Protein AF-A0A915KS12-F1 (afdb_monomer)

Sequence (145 aa):
MNFSDITQNQFVQESTLHGVSHLRYSRSKARNAFWLIVTFLSMGYAGIEISREIKRISSGIEFETTYRLARADEIQFPQMAYCFSNPFDIFDWKIVLAYMTTFNWTIEDVGLLLAIYPGFWHLDLKSKNVSMQHVQQLGNIANEI

Foldseek 3Di:
DDPVVVVVVVCLVPDPQPLSVQLVVDPDPVSNVVSVVVSVVVVVVVVVVVVVVVVVVVVDDDDDDDDDDDD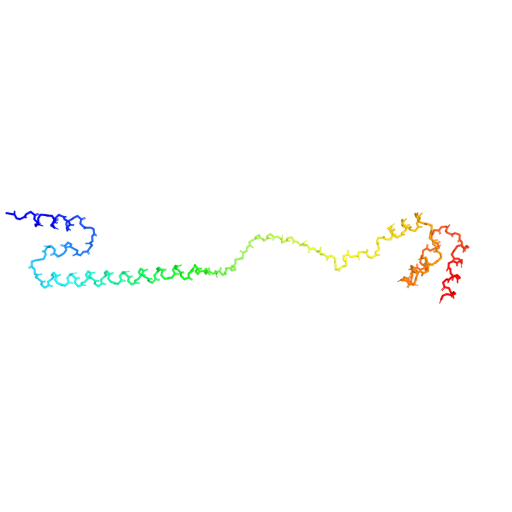DPDDDDDDDDDDDPPPDPVDPVVVVVVVVVPDPDDLVNVLVVCVVPVPPLPDPPVPDPDPVVVSVVNVVSNVVD

Secondary structure (DSSP, 8-state):
--HHHHHHHHHHHH---TTHHHHHH---HHHHHHHHHHHHHHHHHHHHHHHHHHHHHHT----------PPPS--PPPPPP---S-S--TT-HHHHHHHHHHS---HHHHHHHHHH-TTSTTSSTTTS---HHHHHHHHHHHHH-

Mean predicted aligned error: 19.09 Å

Organism: Romanomermis culicivorax (NCBI:txid13658)

InterPro domains:
  IPR001873 Epithelial sodium channel [PF00858] (11-93)

Structure (mmCIF, N/CA/C/O backbone):
data_AF-A0A915KS12-F1
#
_entry.id   AF-A0A915KS12-F1
#
loop_
_atom_site.group_PDB
_atom_site.id
_atom_site.type_symbol
_atom_site.label_atom_id
_atom_site.label_alt_id
_atom_site.label_comp_id
_atom_site.label_asym_id
_atom_site.label_entity_id
_atom_site.label_seq_id
_atom_site.pdbx_PDB_ins_code
_atom_site.Cartn_x
_atom_site.Cartn_y
_atom_site.Cartn_z
_atom_site.occupancy
_atom_site.B_iso_or_equiv
_atom_site.auth_seq_id
_atom_site.auth_comp_id
_atom_site.auth_asym_id
_atom_site.auth_atom_id
_atom_site.pdbx_PDB_model_num
ATOM 1 N N . MET A 1 1 ? -32.045 20.138 45.606 1.00 48.50 1 MET A N 1
ATOM 2 C CA . MET A 1 1 ? -31.611 19.381 44.411 1.00 48.50 1 MET A CA 1
ATOM 3 C C . MET A 1 1 ? -30.314 20.005 43.928 1.00 48.50 1 MET A C 1
ATOM 5 O O . MET A 1 1 ? -30.317 21.197 43.656 1.00 48.50 1 MET A O 1
ATOM 9 N N . ASN A 1 2 ? -29.214 19.251 43.921 1.00 44.97 2 ASN A N 1
ATOM 10 C CA . ASN A 1 2 ? -27.908 19.740 43.474 1.00 44.97 2 ASN A CA 1
ATOM 11 C C . ASN A 1 2 ? -27.862 19.786 41.941 1.00 44.97 2 ASN A C 1
ATOM 13 O O . ASN A 1 2 ? -28.127 18.786 41.280 1.00 44.97 2 ASN A O 1
ATOM 17 N N . PHE A 1 3 ? -27.495 20.935 41.374 1.00 41.31 3 PHE A N 1
ATOM 18 C CA . PHE A 1 3 ? -27.361 21.121 39.923 1.00 41.31 3 PHE A CA 1
ATOM 19 C C . PHE A 1 3 ? -26.229 20.279 39.299 1.00 41.31 3 PHE A C 1
ATOM 21 O O . PHE A 1 3 ? -26.275 19.993 38.105 1.00 41.31 3 PHE A O 1
ATOM 28 N N . SER A 1 4 ? -25.256 19.823 40.097 1.00 56.38 4 SER A N 1
ATOM 29 C CA . SER A 1 4 ? -24.166 18.935 39.658 1.00 56.38 4 SER A CA 1
ATOM 30 C C . SER A 1 4 ? -24.640 17.540 39.243 1.00 56.38 4 SER A C 1
ATOM 32 O O . SER A 1 4 ? -24.048 16.922 38.362 1.00 56.38 4 SER A O 1
ATOM 34 N N . ASP A 1 5 ? -25.718 17.045 39.854 1.00 55.28 5 ASP A N 1
ATOM 35 C CA . ASP A 1 5 ? -26.218 15.693 39.586 1.00 55.28 5 ASP A CA 1
ATOM 36 C C . ASP A 1 5 ? -27.027 15.648 38.284 1.00 55.28 5 ASP A C 1
ATOM 38 O O . ASP A 1 5 ? -27.156 14.596 37.659 1.00 55.28 5 ASP A O 1
ATOM 42 N N . ILE A 1 6 ? -27.568 16.788 37.848 1.00 55.41 6 ILE A N 1
ATOM 43 C CA . ILE A 1 6 ? -28.370 16.893 36.625 1.00 55.41 6 ILE A CA 1
ATOM 44 C C . ILE A 1 6 ? -27.456 16.824 35.392 1.00 55.41 6 ILE A C 1
ATOM 46 O O . ILE A 1 6 ? -27.744 16.070 34.462 1.00 55.41 6 ILE A O 1
ATOM 50 N N . THR A 1 7 ? -26.313 17.517 35.414 1.00 61.41 7 THR A N 1
ATOM 51 C CA . THR A 1 7 ? -25.376 17.578 34.278 1.00 61.41 7 THR A CA 1
ATOM 52 C C . THR A 1 7 ? -24.634 16.263 34.039 1.00 61.41 7 THR A C 1
ATOM 54 O O . THR A 1 7 ? -24.522 15.826 32.894 1.00 61.41 7 THR A O 1
ATOM 57 N N . GLN A 1 8 ? -24.191 15.572 35.097 1.00 64.31 8 GLN A N 1
ATOM 58 C CA . GLN A 1 8 ? -23.570 14.246 34.952 1.00 64.31 8 GLN A CA 1
ATOM 59 C C . GLN A 1 8 ? -24.548 13.201 34.412 1.00 64.31 8 GLN A C 1
ATOM 61 O O . GLN A 1 8 ? -24.178 12.362 33.591 1.00 64.31 8 GLN A O 1
ATOM 66 N N . ASN A 1 9 ? -25.806 13.251 34.849 1.00 65.12 9 ASN A N 1
ATOM 67 C CA . ASN A 1 9 ? -26.808 12.305 34.386 1.00 65.12 9 ASN A CA 1
ATOM 68 C C . ASN A 1 9 ? -27.131 12.511 32.899 1.00 65.12 9 ASN A C 1
ATOM 70 O O . ASN A 1 9 ? -27.159 11.532 32.153 1.00 65.12 9 ASN A O 1
ATOM 74 N N . GLN A 1 10 ? -27.311 13.751 32.445 1.00 68.88 10 GLN A N 1
ATOM 75 C CA . GLN A 1 10 ? -27.577 14.033 31.030 1.00 68.88 10 GLN A CA 1
ATOM 76 C C . GLN A 1 10 ? -26.444 13.542 30.120 1.00 68.88 10 GLN A C 1
ATOM 78 O O . GLN A 1 10 ? -26.697 12.822 29.157 1.00 68.88 10 GLN A O 1
ATOM 83 N N . PHE A 1 11 ? -25.192 13.803 30.506 1.00 69.19 11 PHE A N 1
ATOM 84 C CA . PHE A 1 11 ? -24.017 13.359 29.755 1.00 69.19 11 PHE A CA 1
ATOM 85 C C . PHE A 1 11 ? -23.960 11.834 29.576 1.00 69.19 11 PHE A C 1
ATOM 87 O O . PHE A 1 11 ? -23.656 11.335 28.498 1.00 69.19 11 PHE A O 1
ATOM 94 N N . VAL A 1 12 ? -24.297 11.070 30.618 1.00 70.94 12 VAL A N 1
ATOM 95 C CA . VAL A 1 12 ? -24.307 9.598 30.557 1.00 70.94 12 VAL A CA 1
ATOM 96 C C . VAL A 1 12 ? -25.438 9.056 29.675 1.00 70.94 12 VAL A C 1
ATOM 98 O O . VAL A 1 12 ? -25.298 7.981 29.098 1.00 70.94 12 VAL A O 1
ATOM 101 N N . GLN A 1 13 ? -26.558 9.773 29.572 1.00 69.50 13 GLN A N 1
ATOM 102 C CA . GLN A 1 13 ? -27.690 9.385 28.722 1.00 69.50 13 GLN A CA 1
ATOM 103 C C . GLN A 1 13 ? -27.452 9.677 27.241 1.00 69.50 13 GLN A C 1
ATOM 105 O O . GLN A 1 13 ? -27.919 8.918 26.398 1.00 69.50 13 GLN A O 1
ATOM 110 N N . GLU A 1 14 ? -26.719 10.744 26.937 1.00 79.56 14 GLU A N 1
ATOM 111 C CA . GLU A 1 14 ? -26.383 11.142 25.565 1.00 79.56 14 GLU A CA 1
ATOM 112 C C . GLU A 1 14 ? -25.079 10.501 25.066 1.00 79.56 14 GLU A C 1
ATOM 114 O O . GLU A 1 14 ? -24.760 10.559 23.879 1.00 79.56 14 GLU A O 1
ATOM 119 N N . SER A 1 15 ? -24.320 9.857 25.958 1.00 77.81 15 SER A N 1
ATOM 120 C CA . SER A 1 15 ? -23.075 9.190 25.598 1.00 77.81 15 SER A CA 1
ATOM 121 C C . SER A 1 15 ? -23.324 7.982 24.693 1.00 77.81 15 SER A C 1
ATOM 123 O O . SER A 1 15 ? -24.053 7.052 25.034 1.00 77.81 15 SER A O 1
ATOM 125 N N . THR A 1 16 ? -22.623 7.948 23.562 1.00 83.12 16 THR A N 1
ATOM 126 C CA . THR A 1 16 ? -22.557 6.797 22.645 1.00 83.12 16 THR A CA 1
ATOM 127 C C . THR A 1 16 ? -21.593 5.706 23.130 1.00 83.12 16 THR A C 1
ATOM 129 O O . THR A 1 16 ? -21.439 4.659 22.491 1.00 83.12 16 THR A O 1
ATOM 132 N N . LEU A 1 17 ? -20.931 5.934 24.270 1.00 80.19 17 LEU A N 1
ATOM 133 C CA . LEU A 1 17 ? -19.917 5.045 24.811 1.00 80.19 17 LEU A CA 1
ATOM 134 C C . LEU A 1 17 ? -20.591 3.853 25.499 1.00 80.19 17 LEU A C 1
ATOM 136 O O . LEU A 1 17 ? -21.215 3.962 26.560 1.00 80.19 17 LEU A O 1
ATOM 140 N N . HIS A 1 18 ? -20.477 2.692 24.859 1.00 79.69 18 HIS A N 1
ATOM 141 C CA . HIS A 1 18 ? -21.057 1.449 25.348 1.00 79.69 18 HIS A CA 1
ATOM 142 C C . HIS A 1 18 ? -20.447 1.104 26.716 1.00 79.69 18 HIS A C 1
ATOM 144 O O . HIS A 1 18 ? -19.234 1.154 26.891 1.00 79.69 18 HIS A O 1
ATOM 150 N N . GLY A 1 19 ? -21.288 0.785 27.704 1.00 72.88 19 GLY A N 1
ATOM 151 C CA . GLY A 1 19 ? -20.856 0.479 29.076 1.00 72.88 19 GLY A CA 1
ATOM 152 C C . GLY A 1 19 ? -21.138 1.585 30.095 1.00 72.88 19 GLY A C 1
ATOM 153 O O . GLY A 1 19 ? -21.477 1.275 31.238 1.00 72.88 19 GLY A O 1
ATOM 154 N N . VAL A 1 20 ? -21.126 2.862 29.692 1.00 78.44 20 VAL A N 1
ATOM 155 C CA . VAL A 1 20 ? -21.391 3.988 30.614 1.00 78.44 20 VAL A CA 1
ATOM 156 C C . VAL A 1 20 ? -22.853 3.997 31.073 1.00 78.44 20 VAL A C 1
ATOM 158 O O . VAL A 1 20 ? -23.149 4.254 32.240 1.00 78.44 20 VAL A O 1
ATOM 161 N N . SER A 1 21 ? -23.777 3.595 30.199 1.00 79.06 21 SER A N 1
ATOM 162 C CA . SER A 1 21 ? -25.191 3.413 30.544 1.00 79.06 21 SER A CA 1
ATOM 163 C C . SER A 1 21 ? -25.394 2.379 31.665 1.00 79.06 21 SER A C 1
ATOM 165 O O . SER A 1 21 ? -26.227 2.577 32.552 1.00 79.06 21 SER A O 1
ATOM 167 N N . HIS A 1 22 ? -24.594 1.308 31.707 1.00 78.44 22 HIS A N 1
ATOM 168 C CA . HIS A 1 22 ? -24.694 0.269 32.738 1.00 78.44 22 HIS A CA 1
ATOM 169 C C . HIS A 1 22 ? -24.216 0.725 34.120 1.00 78.44 22 HIS A C 1
ATOM 171 O O . HIS A 1 22 ? -24.700 0.196 35.124 1.00 78.44 22 HIS A O 1
ATOM 177 N N . LEU A 1 23 ? -23.334 1.727 34.183 1.00 76.75 23 LEU A N 1
ATOM 178 C CA . LEU A 1 23 ? -22.895 2.338 35.440 1.00 76.75 23 LEU A CA 1
ATOM 179 C C . LEU A 1 23 ? -24.022 3.119 36.122 1.00 76.75 23 LEU A C 1
ATOM 181 O O . LEU A 1 23 ? -24.073 3.180 37.349 1.00 76.75 23 LEU A O 1
ATOM 185 N N . ARG A 1 24 ? -24.953 3.670 35.335 1.00 72.19 24 ARG A N 1
ATOM 186 C CA . ARG A 1 24 ? -26.082 4.456 35.845 1.00 72.19 24 ARG A CA 1
ATOM 187 C C . ARG A 1 24 ? -27.238 3.596 36.351 1.00 72.19 24 ARG A C 1
ATOM 189 O O . ARG A 1 24 ? -27.833 3.913 37.377 1.00 72.19 24 ARG A O 1
ATOM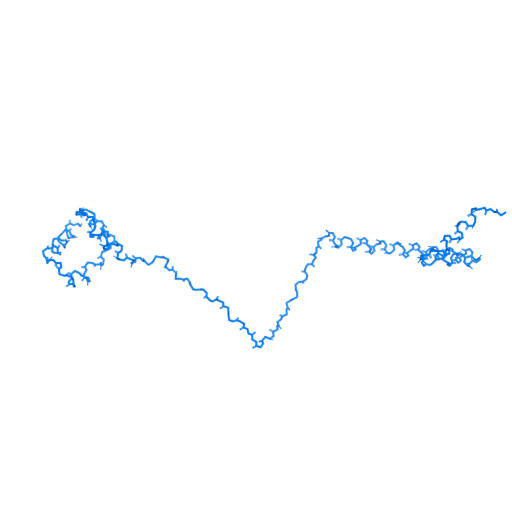 196 N N . TYR A 1 25 ? -27.579 2.517 35.648 1.00 70.19 25 TYR A N 1
ATOM 197 C CA . TYR A 1 25 ? -28.764 1.712 35.985 1.00 70.19 25 TYR A CA 1
ATOM 198 C C . TYR A 1 25 ? -28.540 0.702 37.117 1.00 70.19 25 TYR A C 1
ATOM 200 O O . TYR A 1 25 ? -29.486 0.070 37.589 1.00 70.19 25 TYR A O 1
ATOM 208 N N . SER A 1 26 ? -27.301 0.531 37.574 1.00 74.25 26 SER A N 1
ATOM 209 C CA . SER A 1 26 ? -26.974 -0.430 38.618 1.00 74.25 26 SER A CA 1
ATOM 210 C C . SER A 1 26 ? -26.888 0.235 39.994 1.00 74.25 26 SER A C 1
ATOM 212 O O . SER A 1 26 ? -26.042 1.085 40.257 1.00 74.25 26 SER A O 1
ATOM 214 N N . ARG A 1 27 ? -27.744 -0.222 40.919 1.00 79.94 27 ARG A N 1
ATOM 215 C CA . ARG A 1 27 ? -27.691 0.155 42.344 1.00 79.94 27 ARG A CA 1
ATOM 216 C C . ARG A 1 27 ? -26.550 -0.535 43.106 1.00 79.94 27 ARG A C 1
ATOM 218 O O . ARG A 1 27 ? -26.233 -0.139 44.224 1.00 79.94 27 ARG A O 1
ATOM 225 N N . SER A 1 28 ? -25.943 -1.575 42.529 1.00 89.56 28 SER A N 1
ATOM 226 C CA . SER A 1 28 ? -24.881 -2.350 43.178 1.00 89.56 28 SER A CA 1
ATOM 227 C C . SER A 1 28 ? -23.507 -1.754 42.884 1.00 89.56 28 SER A C 1
ATOM 229 O O . SER A 1 28 ? -23.065 -1.722 41.734 1.00 89.56 28 SER A O 1
ATOM 231 N N . LYS A 1 29 ? -22.792 -1.353 43.945 1.00 86.69 29 LYS A N 1
ATOM 232 C CA . LYS A 1 29 ? -21.410 -0.853 43.857 1.00 86.69 29 LYS A CA 1
ATOM 233 C C . LYS A 1 29 ? -20.469 -1.866 43.196 1.00 86.69 29 LYS A C 1
ATOM 235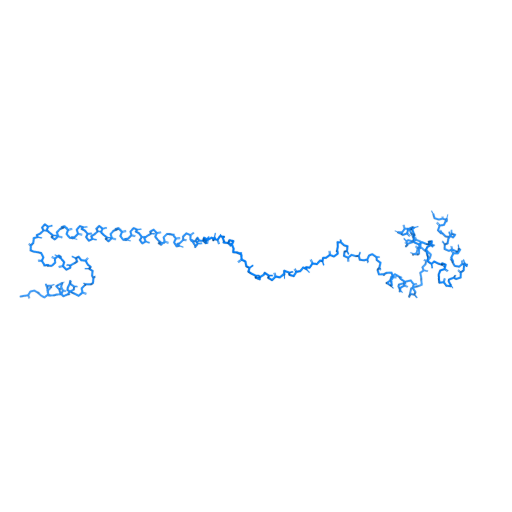 O O . LYS A 1 29 ? -19.634 -1.473 42.390 1.00 86.69 29 LYS A O 1
ATOM 240 N N . ALA A 1 30 ? -20.639 -3.159 43.482 1.00 89.69 30 ALA A N 1
ATOM 241 C CA . ALA A 1 30 ? -19.816 -4.221 42.902 1.00 89.69 30 ALA A CA 1
ATOM 242 C C . ALA A 1 30 ? -20.012 -4.337 41.383 1.00 89.69 30 ALA A C 1
ATOM 244 O O . ALA A 1 30 ? -19.047 -4.449 40.633 1.00 89.69 30 ALA A O 1
ATOM 245 N N . ARG A 1 31 ? -21.260 -4.235 40.912 1.00 86.81 31 ARG A N 1
ATOM 246 C CA . ARG A 1 31 ? -21.566 -4.249 39.477 1.00 86.81 31 ARG A CA 1
ATOM 247 C C . ARG A 1 31 ? -21.018 -3.004 38.773 1.00 86.81 31 ARG A C 1
ATOM 249 O O . ARG A 1 31 ? -20.515 -3.123 37.662 1.00 86.81 31 ARG A O 1
ATOM 256 N N . ASN A 1 32 ? -21.056 -1.839 39.419 1.00 86.62 32 ASN A N 1
ATOM 257 C CA . ASN A 1 32 ? -20.469 -0.616 38.857 1.00 86.62 32 ASN A CA 1
ATOM 258 C C . ASN A 1 32 ? -18.945 -0.732 38.750 1.00 86.62 32 ASN A C 1
ATOM 260 O O . ASN A 1 32 ? -18.381 -0.405 37.710 1.00 86.62 32 ASN A O 1
ATOM 264 N N . ALA A 1 33 ? -18.288 -1.264 39.785 1.00 88.88 33 ALA A N 1
ATOM 265 C CA . ALA A 1 33 ? -16.854 -1.537 39.754 1.00 88.88 33 ALA A CA 1
ATOM 266 C C . ALA A 1 33 ? -16.485 -2.517 38.629 1.00 88.88 33 ALA A C 1
ATOM 268 O O . ALA A 1 33 ? -15.549 -2.258 37.879 1.00 88.88 33 ALA A O 1
ATOM 269 N N . PHE A 1 34 ? -17.259 -3.592 38.451 1.00 91.44 34 PHE A N 1
ATOM 270 C CA . PHE A 1 34 ? -17.070 -4.537 37.349 1.00 91.44 34 PHE A CA 1
ATOM 271 C C . PHE A 1 34 ? -17.149 -3.852 35.977 1.00 91.44 34 PHE A C 1
ATOM 273 O O . PHE A 1 34 ? -16.233 -3.989 35.171 1.00 91.44 34 PHE A O 1
ATOM 280 N N . TRP A 1 35 ? -18.201 -3.068 35.719 1.00 88.69 35 TRP A N 1
ATOM 281 C CA . TRP A 1 35 ? -18.354 -2.375 34.436 1.00 88.69 35 TRP A CA 1
ATOM 282 C C . TRP A 1 35 ? -17.270 -1.323 34.192 1.00 88.69 35 TRP A C 1
ATOM 284 O O . TRP A 1 35 ? -16.824 -1.179 33.055 1.00 88.69 35 TRP A O 1
ATOM 294 N N . LEU A 1 36 ? -16.797 -0.635 35.236 1.00 89.31 36 LEU A N 1
ATOM 295 C CA . LEU A 1 36 ? -15.649 0.268 35.128 1.00 89.31 36 LEU A CA 1
ATOM 296 C C . LEU A 1 36 ? -14.393 -0.493 34.704 1.00 89.31 36 LEU A C 1
ATOM 298 O O . LEU A 1 36 ? -13.744 -0.090 33.743 1.00 89.31 36 LEU A O 1
ATOM 302 N N . ILE A 1 37 ? -14.083 -1.608 35.371 1.00 92.88 37 ILE A N 1
ATOM 303 C CA . ILE A 1 37 ? -12.921 -2.445 35.040 1.00 92.88 37 ILE A CA 1
ATOM 304 C C . ILE A 1 37 ? -13.003 -2.916 33.586 1.00 92.88 37 ILE A C 1
ATOM 306 O O . ILE A 1 37 ? -12.048 -2.741 32.835 1.00 92.88 37 ILE A O 1
ATOM 310 N N . VAL A 1 38 ? -14.150 -3.453 33.162 1.00 92.62 38 VAL A N 1
ATOM 311 C CA . VAL A 1 38 ? -14.358 -3.914 31.779 1.00 92.62 38 VAL A CA 1
ATOM 312 C C . VAL A 1 38 ? -14.171 -2.773 30.779 1.00 92.62 38 VAL A C 1
ATOM 314 O O . VAL A 1 38 ? -13.479 -2.944 29.777 1.00 92.62 38 VAL A O 1
ATOM 317 N N . THR A 1 39 ? -14.730 -1.596 31.065 1.00 89.62 39 THR A N 1
ATOM 318 C CA . THR A 1 39 ? -14.599 -0.420 30.193 1.00 89.62 39 THR A CA 1
ATOM 319 C C . THR A 1 39 ? -13.134 -0.010 30.061 1.00 89.62 39 THR A C 1
ATOM 321 O O . THR A 1 39 ? -12.633 0.094 28.945 1.00 89.62 39 THR A O 1
ATOM 324 N N . PHE A 1 40 ? -12.403 0.133 31.170 1.00 91.75 40 PHE A N 1
ATOM 325 C CA . PHE A 1 40 ? -10.984 0.496 31.126 1.00 91.75 40 PHE A CA 1
ATOM 326 C C . PHE A 1 40 ? -10.120 -0.552 30.421 1.00 91.75 40 PHE A C 1
ATOM 328 O O . PHE A 1 40 ? -9.245 -0.181 29.641 1.00 91.75 40 PHE A O 1
ATOM 335 N N . LEU A 1 41 ? -10.384 -1.844 30.634 1.00 95.00 41 LEU A N 1
ATOM 336 C CA . LEU A 1 41 ? -9.676 -2.917 29.933 1.00 95.00 41 LEU A CA 1
ATOM 337 C C . LEU A 1 41 ? -9.941 -2.878 28.426 1.00 95.00 41 LEU A C 1
ATOM 339 O O . LEU A 1 41 ? -8.995 -2.955 27.646 1.00 95.00 41 LEU A O 1
ATOM 343 N N . SER A 1 42 ? -11.198 -2.702 28.007 1.00 94.00 42 SER A N 1
ATOM 344 C CA . SER A 1 42 ? -11.547 -2.588 26.585 1.00 94.00 42 SER A CA 1
ATOM 345 C C . SER A 1 42 ? -10.911 -1.362 25.928 1.00 94.00 42 SER A C 1
ATOM 347 O O . SER A 1 42 ? -10.387 -1.458 24.821 1.00 94.00 42 SER A O 1
ATOM 349 N N . MET A 1 43 ? -10.879 -0.229 26.632 1.00 92.44 43 MET A N 1
ATOM 350 C CA . MET A 1 43 ? -10.297 1.016 26.136 1.00 92.44 43 MET A CA 1
ATOM 351 C C . MET A 1 43 ? -8.769 0.921 26.050 1.00 92.44 43 MET A C 1
ATOM 353 O O . MET A 1 43 ? -8.176 1.365 25.070 1.00 92.44 43 MET A O 1
ATOM 357 N N . GLY A 1 44 ? -8.135 0.276 27.034 1.00 95.94 44 GLY A N 1
ATOM 358 C CA . GLY A 1 44 ? -6.709 -0.040 27.003 1.00 95.94 44 GLY A CA 1
ATOM 359 C C . GLY A 1 44 ? -6.350 -0.987 25.857 1.00 95.94 44 GLY A C 1
ATOM 360 O O . GLY A 1 44 ? -5.405 -0.719 25.120 1.00 95.94 44 GLY A O 1
ATOM 361 N N . TYR A 1 45 ? -7.135 -2.049 25.655 1.00 96.81 45 TYR A N 1
ATOM 362 C CA . TYR A 1 45 ? -6.942 -2.984 24.546 1.00 96.81 45 TYR A CA 1
ATOM 363 C C . TYR A 1 45 ? -7.090 -2.293 23.183 1.00 96.81 45 TYR A C 1
ATOM 365 O O . TYR A 1 45 ? -6.205 -2.410 22.338 1.00 96.81 45 TYR A O 1
ATOM 373 N N . ALA A 1 46 ? -8.144 -1.491 22.999 1.00 95.75 46 ALA A N 1
ATOM 374 C CA . ALA A 1 46 ? -8.337 -0.698 21.788 1.00 95.75 46 ALA A CA 1
ATOM 375 C C . ALA A 1 46 ? -7.163 0.264 21.540 1.00 95.75 46 ALA A C 1
ATOM 377 O O . ALA A 1 46 ? -6.670 0.356 20.419 1.00 95.75 46 ALA A O 1
ATOM 378 N N . GLY A 1 47 ? -6.663 0.934 22.584 1.00 96.88 47 GLY A N 1
ATOM 379 C CA . GLY A 1 47 ? -5.490 1.804 22.484 1.00 96.88 47 GLY A CA 1
ATOM 380 C C . GLY A 1 47 ? -4.221 1.066 22.040 1.00 96.88 47 GLY A C 1
ATOM 381 O O . GLY A 1 47 ? -3.453 1.598 21.237 1.00 96.88 47 GLY A O 1
ATOM 382 N N . ILE A 1 48 ? -4.014 -0.169 22.509 1.00 97.69 48 ILE A N 1
ATOM 383 C CA . ILE A 1 48 ? -2.888 -1.014 22.084 1.00 97.69 48 ILE A CA 1
ATOM 384 C C . ILE A 1 48 ? -3.003 -1.369 20.599 1.00 97.69 48 ILE A C 1
ATOM 386 O O . ILE A 1 48 ? -2.021 -1.211 19.873 1.00 97.69 48 ILE A O 1
ATOM 390 N N . GLU A 1 49 ? -4.172 -1.814 20.132 1.00 97.56 49 GLU A N 1
ATOM 391 C CA . GLU A 1 49 ? -4.366 -2.169 18.718 1.00 97.56 49 GLU A CA 1
ATOM 392 C C . GLU A 1 49 ? -4.234 -0.947 17.801 1.00 97.56 49 GLU A C 1
ATOM 394 O O . GLU A 1 49 ? -3.537 -1.008 16.790 1.00 97.56 49 GLU A O 1
ATOM 399 N N . ILE A 1 50 ? -4.792 0.2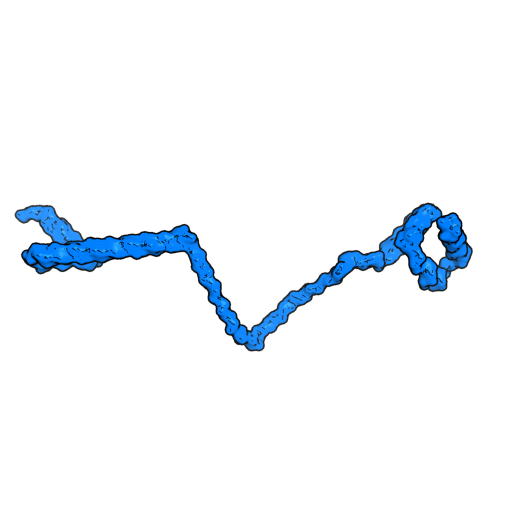03 18.195 1.00 96.88 50 ILE A N 1
ATOM 400 C CA . ILE A 1 50 ? -4.604 1.465 17.465 1.00 96.88 50 ILE A CA 1
ATOM 401 C C . ILE A 1 50 ? -3.116 1.828 17.397 1.00 96.88 50 ILE A C 1
ATOM 403 O O . ILE A 1 50 ? -2.618 2.192 16.335 1.00 96.88 50 ILE A O 1
ATOM 407 N N . SER A 1 51 ? -2.375 1.700 18.503 1.00 95.94 51 SER A 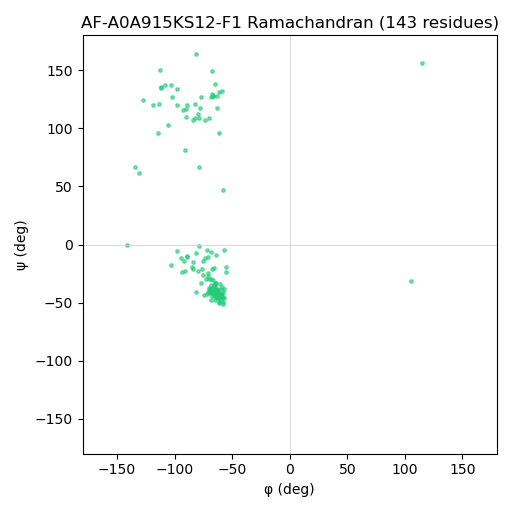N 1
ATOM 408 C CA . SER A 1 51 ? -0.933 1.973 18.512 1.00 95.94 51 SER A CA 1
ATOM 409 C C . SER A 1 51 ? -0.156 1.033 17.586 1.00 95.94 51 SER A C 1
ATOM 411 O O . SER A 1 51 ? 0.771 1.480 16.909 1.00 95.94 51 SER A O 1
ATOM 413 N N . ARG A 1 52 ? -0.526 -0.252 17.527 1.00 94.56 52 ARG A N 1
ATOM 414 C CA . ARG A 1 52 ? 0.073 -1.220 16.596 1.00 94.56 52 ARG A CA 1
ATOM 415 C C . ARG A 1 52 ? -0.203 -0.855 15.145 1.00 94.56 52 ARG A C 1
ATOM 417 O O . ARG A 1 52 ? 0.733 -0.864 14.354 1.00 94.56 52 ARG A O 1
ATOM 424 N N . GLU A 1 53 ? -1.436 -0.486 14.812 1.00 92.88 53 GLU A N 1
ATOM 425 C CA . GLU A 1 53 ? -1.796 -0.125 13.440 1.00 92.88 53 GLU A CA 1
ATOM 426 C C . GLU A 1 53 ? -1.128 1.184 13.008 1.00 92.88 53 GLU A C 1
ATOM 428 O O . GLU A 1 53 ? -0.570 1.260 11.917 1.00 92.88 53 GLU A O 1
ATOM 433 N N . ILE A 1 54 ? -1.070 2.189 13.892 1.00 93.12 54 ILE A N 1
ATOM 434 C CA . ILE A 1 54 ? -0.307 3.422 13.643 1.00 93.12 54 ILE A CA 1
ATOM 435 C C . ILE A 1 54 ? 1.163 3.091 13.390 1.00 93.12 54 ILE A C 1
ATOM 437 O O . ILE A 1 54 ? 1.745 3.611 12.441 1.00 93.12 54 ILE A O 1
ATOM 441 N N . LYS A 1 55 ? 1.765 2.208 14.201 1.00 91.06 55 LYS A N 1
ATOM 442 C CA . LYS A 1 55 ? 3.144 1.758 13.983 1.00 91.06 55 LYS A CA 1
ATOM 443 C C . LYS A 1 55 ? 3.300 1.086 12.622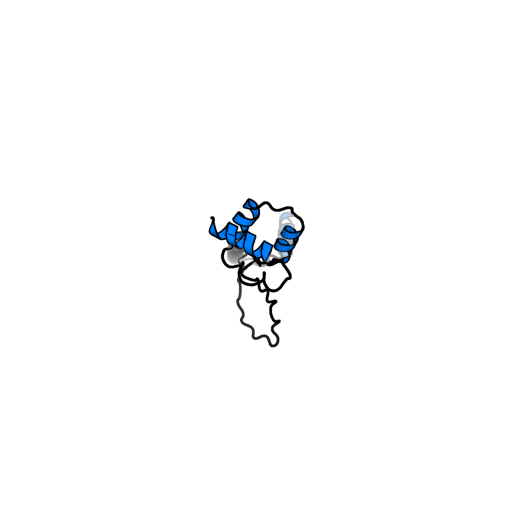 1.00 91.06 55 LYS A C 1
ATOM 445 O O . LYS A 1 55 ? 4.204 1.484 11.898 1.00 91.06 55 LYS A O 1
ATOM 450 N N . ARG A 1 56 ? 2.404 0.161 12.261 1.00 88.12 56 ARG A N 1
ATOM 451 C CA . ARG A 1 56 ? 2.399 -0.541 10.967 1.00 88.12 56 ARG A CA 1
ATOM 452 C C . ARG A 1 56 ? 2.335 0.426 9.785 1.00 88.12 56 ARG A C 1
ATOM 454 O O . ARG A 1 56 ? 3.114 0.304 8.851 1.00 88.12 56 ARG A O 1
ATOM 461 N N . ILE A 1 57 ? 1.451 1.419 9.854 1.00 87.75 57 ILE A N 1
ATOM 462 C CA . ILE A 1 57 ? 1.327 2.454 8.819 1.00 87.75 57 ILE A CA 1
ATOM 463 C C . ILE A 1 57 ? 2.587 3.335 8.786 1.00 87.75 57 ILE A C 1
ATOM 465 O O . ILE A 1 57 ? 3.088 3.666 7.714 1.00 87.75 57 ILE A O 1
ATOM 469 N N . SER A 1 58 ? 3.132 3.697 9.953 1.00 86.62 58 SER A N 1
ATOM 470 C CA . SER A 1 58 ? 4.321 4.553 10.056 1.00 86.62 58 SER A CA 1
ATOM 471 C C . SER A 1 58 ? 5.621 3.870 9.622 1.00 86.62 58 SER A C 1
ATOM 473 O O . SER A 1 58 ? 6.530 4.555 9.161 1.00 86.62 58 SER A O 1
ATOM 475 N N . SER A 1 59 ? 5.716 2.540 9.737 1.00 87.12 59 SER A N 1
ATOM 476 C CA . SER A 1 59 ? 6.872 1.760 9.277 1.00 87.12 59 SER A CA 1
ATOM 477 C C . SER A 1 59 ? 6.965 1.652 7.753 1.00 87.12 59 SER A C 1
ATOM 479 O O . SER A 1 59 ? 7.963 1.150 7.244 1.00 87.12 59 SER A O 1
ATOM 481 N N . GLY A 1 60 ? 5.968 2.166 7.031 1.00 78.81 60 GLY A N 1
ATOM 482 C CA . GLY A 1 60 ? 5.917 2.182 5.577 1.00 78.81 60 GLY A CA 1
ATOM 483 C C . GLY A 1 60 ? 4.784 1.318 5.039 1.00 78.81 60 GLY A C 1
ATOM 484 O O . GLY A 1 60 ? 4.303 0.397 5.693 1.00 78.81 60 GLY A O 1
ATOM 485 N N . ILE A 1 61 ? 4.340 1.640 3.826 1.00 73.62 61 ILE A N 1
ATOM 4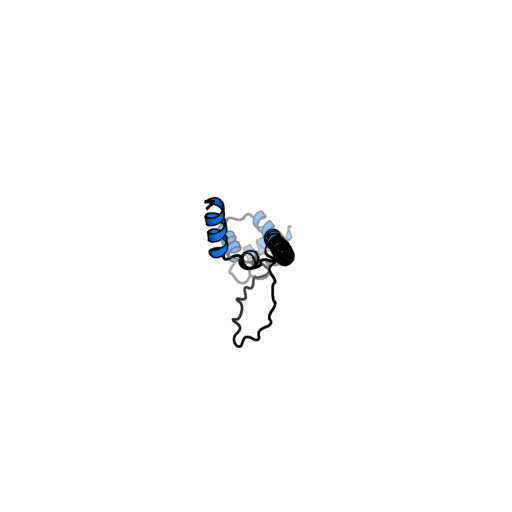86 C CA . ILE A 1 61 ? 3.346 0.839 3.114 1.00 73.62 61 ILE A CA 1
ATOM 487 C C . ILE A 1 61 ? 4.055 -0.427 2.628 1.00 73.62 61 ILE A C 1
ATOM 489 O O . ILE A 1 61 ? 4.874 -0.373 1.711 1.00 73.62 61 ILE A O 1
ATOM 493 N N . GLU A 1 62 ? 3.759 -1.562 3.256 1.00 74.00 62 GLU A N 1
ATOM 494 C CA . GLU A 1 62 ? 4.173 -2.865 2.744 1.00 74.00 62 GLU A CA 1
ATOM 495 C C . GLU A 1 62 ? 3.357 -3.168 1.482 1.00 74.00 62 GLU A C 1
ATOM 497 O O . GLU A 1 62 ? 2.146 -3.386 1.533 1.00 74.00 62 GLU A O 1
ATOM 502 N N . PHE A 1 63 ? 4.014 -3.132 0.324 1.00 77.94 63 PHE A N 1
ATOM 503 C CA . PHE A 1 63 ? 3.403 -3.548 -0.932 1.00 77.94 63 PHE A CA 1
ATOM 504 C C . PHE A 1 63 ? 3.523 -5.063 -1.067 1.00 77.94 63 PHE A C 1
ATOM 506 O O . PHE A 1 63 ? 4.599 -5.593 -1.346 1.00 77.94 63 PHE A O 1
ATOM 513 N N . GLU A 1 64 ? 2.409 -5.769 -0.907 1.00 81.94 64 GLU A N 1
ATOM 514 C CA . GLU A 1 64 ? 2.344 -7.182 -1.262 1.00 81.94 64 GLU A CA 1
ATOM 515 C C . GLU A 1 64 ? 2.164 -7.312 -2.780 1.00 81.94 64 GLU A C 1
ATOM 517 O O . GLU A 1 64 ? 1.135 -6.934 -3.346 1.00 81.94 64 GLU A O 1
ATOM 522 N N . THR A 1 65 ? 3.181 -7.836 -3.466 1.00 86.56 65 THR A N 1
ATOM 523 C CA . THR A 1 65 ? 3.080 -8.133 -4.899 1.00 86.56 65 THR A CA 1
ATOM 524 C C . THR A 1 65 ? 2.571 -9.556 -5.074 1.00 86.56 65 THR A C 1
ATOM 526 O O . THR A 1 65 ? 3.289 -10.517 -4.801 1.00 86.56 65 THR A O 1
ATOM 529 N N . THR A 1 66 ? 1.337 -9.705 -5.553 1.00 88.31 66 THR A N 1
ATOM 530 C CA . THR A 1 66 ? 0.789 -11.021 -5.898 1.00 88.31 66 THR A CA 1
ATOM 531 C C . THR A 1 66 ? 1.038 -11.320 -7.374 1.00 88.31 66 THR A C 1
ATOM 533 O O . THR A 1 66 ? 0.521 -10.646 -8.264 1.00 88.31 66 THR A O 1
ATOM 536 N N . TYR A 1 67 ? 1.837 -12.349 -7.654 1.00 86.19 67 TYR A N 1
ATOM 537 C CA . TYR A 1 67 ? 2.040 -12.834 -9.017 1.00 86.19 67 TYR A CA 1
ATOM 538 C C . TYR A 1 67 ? 0.891 -13.764 -9.396 1.00 86.19 67 TYR A C 1
ATOM 540 O O . TYR A 1 67 ? 0.668 -14.789 -8.754 1.00 86.19 67 TYR A O 1
ATOM 548 N N . ARG A 1 68 ? 0.160 -13.418 -10.456 1.00 87.06 68 ARG A N 1
ATOM 549 C CA . ARG A 1 68 ? -0.864 -14.285 -11.042 1.00 87.06 68 ARG A CA 1
ATOM 550 C C . ARG A 1 68 ? -0.480 -14.603 -12.478 1.00 87.06 68 ARG A C 1
ATOM 552 O O . ARG A 1 68 ? -0.364 -13.698 -13.298 1.00 87.06 68 ARG A O 1
ATOM 559 N N . LEU A 1 69 ? -0.304 -15.887 -12.784 1.00 86.88 69 LEU A N 1
ATOM 560 C CA . LEU A 1 69 ? -0.226 -16.356 -14.164 1.00 86.88 69 LEU A CA 1
ATOM 561 C C . LEU A 1 69 ? -1.650 -16.519 -14.692 1.00 86.88 69 LEU A C 1
ATOM 563 O O . LEU A 1 69 ? -2.375 -17.419 -14.272 1.00 86.88 69 LEU A O 1
ATOM 567 N N . ALA A 1 70 ? -2.050 -15.633 -15.596 1.00 88.50 70 ALA A N 1
ATOM 568 C CA . ALA A 1 70 ? -3.300 -15.750 -16.330 1.00 88.50 70 ALA A CA 1
ATOM 569 C C . ALA A 1 70 ? -3.005 -16.235 -17.752 1.00 88.50 70 ALA A C 1
ATOM 571 O O . ALA A 1 70 ? -2.066 -15.764 -18.394 1.00 88.50 70 ALA A O 1
ATOM 572 N N . ARG A 1 71 ? -3.812 -17.176 -18.252 1.00 89.56 71 ARG A N 1
ATOM 573 C CA . ARG A 1 71 ? -3.838 -17.497 -19.681 1.00 89.56 71 ARG A CA 1
ATOM 574 C C . ARG A 1 71 ? -4.648 -16.395 -20.364 1.00 89.56 71 ARG A C 1
ATOM 576 O O . ARG A 1 71 ? -5.811 -16.210 -20.022 1.00 89.56 71 ARG A O 1
ATOM 583 N N . ALA A 1 72 ? -4.017 -15.650 -21.264 1.00 89.62 72 ALA A N 1
ATOM 584 C CA . ALA A 1 72 ? -4.686 -14.649 -22.085 1.00 89.62 72 ALA A CA 1
ATOM 585 C C . ALA A 1 72 ? -5.006 -15.257 -23.456 1.00 89.62 72 ALA A C 1
ATOM 587 O O . ALA A 1 72 ? -4.141 -15.907 -24.046 1.00 89.62 72 ALA A O 1
ATOM 588 N N . ASP A 1 73 ? -6.235 -15.057 -23.934 1.00 92.38 73 ASP A N 1
ATOM 589 C CA . ASP A 1 73 ? -6.681 -15.556 -25.243 1.00 92.38 73 ASP A CA 1
ATOM 590 C C . ASP A 1 73 ? -6.050 -14.761 -26.399 1.00 92.38 73 ASP A C 1
ATOM 592 O O . ASP A 1 73 ? -5.763 -15.317 -27.456 1.00 92.38 73 ASP A O 1
ATOM 596 N N . GLU A 1 74 ? -5.744 -13.481 -26.164 1.00 90.19 74 GLU A N 1
ATOM 597 C CA . GLU A 1 74 ? -4.963 -12.629 -27.059 1.00 90.19 74 GLU A CA 1
ATOM 598 C C . GLU A 1 74 ? -3.807 -11.981 -26.291 1.00 90.19 74 GLU A C 1
ATOM 600 O O . GLU A 1 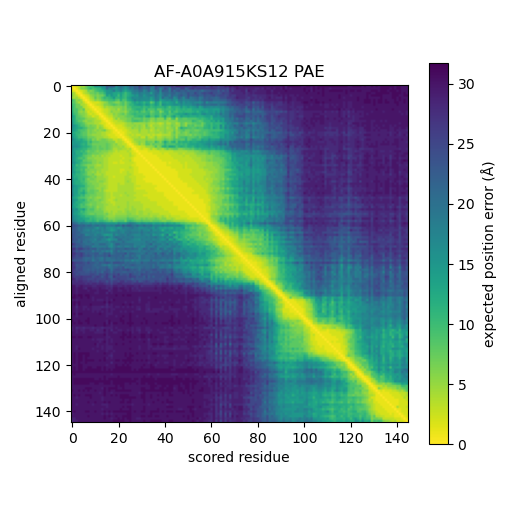74 ? -4.002 -11.299 -25.283 1.00 90.19 74 GLU A O 1
ATOM 605 N N . ILE A 1 75 ? -2.584 -12.188 -26.779 1.00 89.94 75 ILE A N 1
ATOM 606 C CA . ILE A 1 75 ? -1.372 -11.540 -26.272 1.00 89.94 75 ILE A CA 1
ATOM 607 C C . ILE A 1 75 ? -0.866 -10.623 -27.378 1.00 89.94 75 ILE A C 1
ATOM 609 O O . ILE A 1 75 ? -0.574 -11.082 -28.483 1.00 89.94 75 ILE A O 1
ATOM 613 N N . GLN A 1 76 ? -0.756 -9.326 -27.088 1.00 92.81 76 GLN A N 1
ATOM 614 C CA . GLN A 1 76 ? -0.158 -8.388 -28.032 1.00 92.81 76 GLN A CA 1
ATOM 615 C C . GLN A 1 76 ? 1.308 -8.757 -28.253 1.00 92.81 76 GLN A C 1
ATOM 617 O O . GLN A 1 76 ? 2.075 -8.914 -27.301 1.00 92.81 76 GLN A O 1
ATOM 622 N N . PHE A 1 77 ? 1.690 -8.905 -29.518 1.00 92.56 77 PHE A N 1
ATOM 623 C CA . PHE A 1 77 ? 3.070 -9.197 -29.866 1.00 92.56 77 PHE A CA 1
ATOM 624 C C . PHE A 1 77 ? 3.949 -7.988 -29.497 1.00 92.56 77 PHE A C 1
ATOM 626 O O . PHE A 1 77 ? 3.617 -6.864 -29.886 1.00 92.56 77 PHE A O 1
ATOM 633 N N . PRO A 1 78 ? 5.040 -8.171 -28.733 1.00 91.88 78 PRO A N 1
ATOM 634 C CA . PRO A 1 78 ? 5.863 -7.052 -28.299 1.00 91.88 78 PRO A CA 1
ATOM 635 C C . PRO A 1 78 ? 6.584 -6.423 -29.491 1.00 91.88 78 PRO A C 1
ATOM 637 O O . PRO A 1 78 ? 6.961 -7.102 -30.449 1.00 91.88 78 PRO A O 1
ATOM 640 N N . GLN A 1 79 ? 6.827 -5.117 -29.416 1.00 92.00 79 GLN A N 1
ATOM 641 C CA . GLN A 1 79 ? 7.663 -4.450 -30.403 1.00 92.00 79 GLN A CA 1
ATOM 642 C C . GLN A 1 79 ? 9.082 -5.019 -30.322 1.00 92.00 79 GLN A C 1
ATOM 644 O O . GLN A 1 79 ? 9.762 -4.897 -29.304 1.00 92.00 79 GLN A O 1
ATOM 649 N N . MET A 1 80 ? 9.529 -5.639 -31.409 1.00 89.94 80 MET A N 1
ATOM 650 C CA . MET A 1 80 ? 10.906 -6.093 -31.537 1.00 89.94 80 MET A CA 1
ATOM 651 C C . MET A 1 80 ? 11.729 -4.968 -32.150 1.00 89.94 80 MET A C 1
ATOM 653 O O . MET A 1 80 ? 11.489 -4.564 -33.287 1.00 89.94 80 MET A O 1
ATOM 657 N N . ALA A 1 81 ? 12.701 -4.467 -31.398 1.00 88.44 81 ALA A N 1
ATOM 658 C CA . ALA A 1 81 ? 13.752 -3.618 -31.932 1.00 88.44 81 ALA A CA 1
ATOM 659 C C . ALA A 1 81 ? 15.013 -4.466 -32.090 1.00 88.44 81 ALA A C 1
ATOM 661 O O . ALA A 1 81 ? 15.450 -5.119 -31.143 1.00 88.44 81 ALA A O 1
ATOM 662 N N . TYR A 1 82 ? 15.595 -4.455 -33.284 1.00 83.94 82 TYR A N 1
ATOM 663 C CA . TYR A 1 82 ? 16.911 -5.026 -33.531 1.00 83.94 82 TYR A CA 1
ATOM 664 C C . TYR A 1 82 ? 17.901 -3.885 -33.755 1.00 83.94 82 TYR A C 1
ATOM 666 O O . TYR A 1 82 ? 17.599 -2.906 -34.435 1.00 83.94 82 TYR A O 1
ATOM 674 N N . CYS A 1 83 ? 19.086 -4.013 -33.168 1.00 78.06 83 CYS A N 1
ATOM 675 C CA . CYS A 1 83 ? 20.216 -3.143 -33.448 1.00 78.06 83 CYS A CA 1
ATOM 676 C C . CYS A 1 83 ? 21.277 -3.978 -34.159 1.00 78.06 83 CYS A C 1
ATOM 678 O O . CYS A 1 83 ? 21.553 -5.108 -33.747 1.00 78.06 83 CYS A O 1
ATOM 680 N N . PHE A 1 84 ? 21.867 -3.440 -35.223 1.00 70.81 84 PHE A N 1
ATOM 681 C CA . PHE A 1 84 ? 23.042 -4.058 -35.816 1.00 70.81 84 PHE A CA 1
ATOM 682 C C . PHE A 1 84 ? 24.203 -3.928 -34.830 1.00 70.81 84 PHE A C 1
ATOM 684 O O . PHE A 1 84 ? 24.495 -2.840 -34.341 1.00 70.81 84 PHE A O 1
ATOM 691 N N . SER A 1 85 ? 24.886 -5.037 -34.546 1.00 69.25 85 SER A N 1
ATOM 692 C CA . SER A 1 85 ? 26.045 -5.055 -33.643 1.00 69.25 85 SER A CA 1
ATOM 693 C C . SER A 1 85 ? 27.226 -4.230 -34.160 1.00 69.25 85 SER A C 1
ATOM 695 O O . SER A 1 85 ? 28.187 -4.028 -33.425 1.00 69.25 85 SER A O 1
ATOM 697 N N . ASN A 1 86 ? 27.161 -3.763 -35.411 1.00 62.28 86 ASN A N 1
ATOM 698 C CA . ASN A 1 86 ? 28.150 -2.883 -36.003 1.00 62.28 86 ASN A CA 1
ATOM 699 C C . ASN A 1 86 ? 27.505 -1.514 -36.305 1.00 62.28 86 ASN A C 1
ATOM 701 O O . ASN A 1 86 ? 26.847 -1.368 -37.334 1.00 62.28 86 ASN A O 1
ATOM 705 N N . PRO A 1 87 ? 27.644 -0.514 -35.411 1.00 53.72 87 PRO A N 1
ATOM 706 C CA . PRO A 1 87 ? 27.099 0.834 -35.617 1.00 53.72 87 PRO A CA 1
ATOM 707 C C . PRO A 1 87 ? 27.849 1.612 -36.705 1.00 53.72 87 PRO A C 1
ATOM 709 O O . PRO A 1 87 ? 27.396 2.665 -37.146 1.00 53.72 87 PRO A O 1
ATOM 712 N N . PHE A 1 88 ? 28.990 1.081 -37.139 1.00 52.88 88 PHE A N 1
ATOM 713 C CA . PHE A 1 88 ? 29.729 1.543 -38.292 1.00 52.88 88 PHE A CA 1
ATOM 714 C C . PHE A 1 88 ? 29.519 0.524 -39.399 1.00 52.88 88 PHE A C 1
ATOM 716 O O . PHE A 1 88 ? 30.148 -0.535 -39.423 1.00 52.88 88 PHE A O 1
ATOM 723 N N . ASP A 1 89 ? 28.653 0.864 -40.345 1.00 53.25 89 ASP A N 1
ATOM 724 C CA . ASP A 1 89 ? 28.909 0.428 -41.704 1.00 53.25 89 ASP A CA 1
ATOM 725 C C . ASP A 1 89 ? 30.252 1.081 -42.061 1.00 53.25 89 ASP A C 1
ATOM 727 O O . ASP A 1 89 ? 30.327 2.271 -42.363 1.00 53.25 89 ASP A O 1
ATOM 731 N N . ILE A 1 90 ? 31.354 0.338 -41.909 1.00 49.66 90 ILE A N 1
ATOM 732 C CA . ILE A 1 90 ? 32.728 0.791 -42.211 1.00 49.66 90 ILE A CA 1
ATOM 733 C C . ILE A 1 90 ? 32.841 1.244 -43.689 1.00 49.66 90 ILE A C 1
ATOM 735 O O . ILE A 1 90 ? 33.857 1.785 -44.114 1.00 49.66 90 ILE A O 1
ATOM 739 N N . PHE A 1 91 ? 31.774 1.085 -44.476 1.00 55.31 91 PHE A N 1
ATOM 740 C CA . PHE A 1 91 ? 31.707 1.336 -45.899 1.00 55.31 91 PHE A CA 1
ATOM 741 C C . PHE A 1 91 ? 30.502 2.186 -46.318 1.00 55.31 91 PHE A C 1
ATOM 743 O O . PHE A 1 91 ? 29.763 1.796 -47.221 1.00 55.31 91 PHE A O 1
ATOM 750 N N . ASP A 1 92 ? 30.394 3.429 -45.839 1.00 54.72 92 ASP A N 1
ATOM 751 C CA . ASP A 1 92 ? 29.893 4.465 -46.754 1.00 54.72 92 ASP A CA 1
ATOM 752 C C . ASP A 1 92 ? 31.041 4.884 -47.686 1.00 54.72 92 ASP A C 1
ATOM 754 O O . ASP A 1 92 ? 31.597 5.979 -47.628 1.00 54.72 92 ASP A O 1
ATOM 758 N N . TRP A 1 93 ? 31.459 3.949 -48.545 1.00 55.38 93 TRP A N 1
ATOM 759 C CA . TRP A 1 93 ? 32.493 4.150 -49.564 1.00 55.38 93 TRP A CA 1
ATOM 760 C C . TRP A 1 93 ? 32.169 5.328 -50.479 1.00 55.38 93 TRP A C 1
ATOM 762 O O . TRP A 1 93 ? 33.069 5.860 -51.118 1.00 55.38 93 TRP A O 1
ATOM 772 N N . LYS A 1 94 ? 30.901 5.757 -50.536 1.00 52.47 94 LYS A N 1
ATOM 773 C CA . LYS A 1 94 ? 30.481 6.971 -51.233 1.00 52.47 94 LYS A CA 1
ATOM 774 C C . LYS A 1 94 ? 31.076 8.216 -50.585 1.00 52.47 94 LYS A C 1
ATOM 776 O O . LYS A 1 94 ? 31.413 9.136 -51.317 1.00 52.47 94 LYS A O 1
ATOM 781 N N . ILE A 1 95 ? 31.272 8.228 -49.263 1.00 55.19 95 ILE A N 1
ATOM 782 C CA . ILE A 1 95 ? 31.981 9.295 -48.546 1.00 55.19 95 ILE A CA 1
ATOM 783 C C . ILE A 1 95 ? 33.463 9.257 -48.916 1.00 55.19 95 ILE A C 1
ATOM 785 O O . ILE A 1 95 ? 34.004 10.278 -49.318 1.00 55.19 95 ILE A O 1
ATOM 789 N N . VAL A 1 96 ? 34.109 8.087 -48.881 1.00 57.94 96 VAL A N 1
ATOM 790 C CA . VAL A 1 96 ? 35.532 7.961 -49.255 1.00 57.94 96 VAL A CA 1
ATOM 791 C C . VAL A 1 96 ? 35.762 8.353 -50.719 1.00 57.94 96 VAL A C 1
ATOM 793 O O . VAL A 1 96 ? 36.661 9.138 -51.001 1.00 57.94 96 VAL A O 1
ATOM 796 N N . LEU A 1 97 ? 34.919 7.895 -51.651 1.00 57.19 97 LEU A N 1
ATOM 797 C CA . LEU A 1 97 ? 35.002 8.272 -53.066 1.00 57.19 97 LEU A CA 1
ATOM 798 C C . LEU A 1 97 ? 34.684 9.753 -53.294 1.00 57.19 97 LEU A C 1
ATOM 800 O O . LEU A 1 97 ? 35.378 10.388 -54.082 1.00 57.19 97 LEU A O 1
ATOM 804 N N . ALA A 1 98 ? 33.691 10.317 -52.596 1.00 52.00 98 ALA A N 1
ATOM 805 C CA . ALA A 1 98 ? 33.406 11.748 -52.655 1.00 52.00 98 ALA A CA 1
ATOM 806 C C . ALA A 1 98 ? 34.596 12.570 -52.139 1.00 52.00 98 ALA A C 1
ATOM 808 O O . ALA A 1 98 ? 34.973 13.554 -52.767 1.00 52.00 98 ALA A O 1
ATOM 809 N N . TYR A 1 99 ? 35.254 12.151 -51.058 1.00 54.19 99 TYR A N 1
ATOM 810 C CA . TYR A 1 99 ? 36.489 12.783 -50.586 1.00 54.19 99 TYR A CA 1
ATOM 811 C C . TYR A 1 99 ? 37.643 12.609 -51.589 1.00 54.19 99 TYR A C 1
ATOM 813 O O . TYR A 1 99 ? 38.384 13.555 -51.854 1.00 54.19 99 TYR A O 1
ATOM 821 N N . MET A 1 100 ? 37.761 11.446 -52.230 1.00 55.16 100 MET A N 1
ATOM 822 C CA . MET A 1 100 ? 38.788 11.198 -53.246 1.00 55.16 100 MET A CA 1
ATOM 823 C C . MET A 1 100 ? 38.635 12.063 -54.501 1.00 55.16 100 MET A C 1
ATOM 825 O O . MET A 1 100 ? 39.634 12.517 -55.046 1.00 55.16 100 MET A O 1
ATOM 829 N N . THR A 1 101 ? 37.409 12.351 -54.945 1.00 54.03 101 THR A N 1
ATOM 830 C CA . THR A 1 101 ? 37.170 13.173 -56.146 1.00 54.03 101 THR A CA 1
ATOM 831 C C . THR A 1 101 ? 37.202 14.681 -55.899 1.00 54.03 101 THR A C 1
ATOM 833 O O . THR A 1 101 ? 37.249 15.444 -56.860 1.00 54.03 101 THR A O 1
ATOM 836 N N . THR A 1 102 ? 37.133 15.123 -54.639 1.00 53.47 102 THR A N 1
ATOM 837 C CA . THR A 1 102 ? 36.984 16.553 -54.294 1.00 53.47 102 THR A CA 1
ATOM 838 C C . THR A 1 102 ? 38.290 17.197 -53.821 1.00 53.47 102 THR A C 1
ATOM 840 O O . THR A 1 102 ? 38.413 18.419 -53.837 1.00 53.47 102 THR A O 1
ATOM 843 N N . PHE A 1 103 ? 39.283 16.398 -53.427 1.00 53.62 103 PHE A N 1
ATOM 844 C CA . PHE A 1 103 ? 40.566 16.883 -52.918 1.00 53.62 103 PHE A CA 1
ATOM 845 C C . PHE A 1 103 ? 41.712 16.551 -53.879 1.00 53.62 103 PHE A C 1
ATOM 847 O O . PHE A 1 103 ? 41.665 15.568 -54.613 1.00 53.62 103 PHE A O 1
ATOM 854 N N . ASN A 1 104 ? 42.746 17.393 -53.889 1.00 58.00 104 ASN A N 1
ATOM 855 C CA . ASN A 1 104 ? 43.954 17.190 -54.685 1.00 58.00 104 ASN A CA 1
ATOM 856 C C . ASN A 1 104 ? 44.962 16.413 -53.821 1.00 58.00 104 ASN A C 1
ATOM 858 O O . ASN A 1 104 ? 45.786 17.016 -53.137 1.00 58.00 104 ASN A O 1
ATOM 862 N N . TRP A 1 105 ? 44.797 15.092 -53.757 1.00 58.81 105 TRP A N 1
ATOM 863 C CA . TRP A 1 105 ? 45.552 14.212 -52.857 1.00 58.81 105 TRP A CA 1
ATOM 864 C C . TRP A 1 105 ? 47.039 14.184 -53.207 1.00 58.81 105 TRP A C 1
ATOM 866 O O . TRP A 1 105 ? 47.393 14.084 -54.387 1.00 58.81 105 TRP A O 1
ATOM 876 N N . THR A 1 106 ? 47.911 14.227 -52.196 1.00 59.44 106 THR A N 1
ATOM 877 C CA . THR A 1 106 ? 49.332 13.930 -52.410 1.00 59.44 106 THR A CA 1
ATOM 878 C C . THR A 1 106 ? 49.563 12.421 -52.421 1.00 59.44 106 THR A C 1
ATOM 880 O O . THR A 1 106 ? 48.726 11.621 -51.995 1.00 59.44 106 THR A O 1
ATOM 883 N N . ILE A 1 107 ? 50.726 12.013 -52.926 1.00 57.06 107 ILE A N 1
ATOM 884 C CA . ILE A 1 107 ? 51.143 10.608 -52.942 1.00 57.06 107 ILE A CA 1
ATOM 885 C C . ILE A 1 107 ? 51.229 10.044 -51.513 1.00 57.06 107 ILE A C 1
ATOM 887 O O . ILE A 1 107 ? 50.884 8.882 -51.299 1.00 57.06 107 ILE A O 1
ATOM 891 N N . GLU A 1 108 ? 51.621 10.860 -50.529 1.00 57.81 108 GLU A N 1
ATOM 892 C CA . GLU A 1 108 ? 51.697 10.434 -49.128 1.00 57.81 108 GLU A CA 1
ATOM 893 C C . GLU A 1 108 ? 50.312 10.163 -48.533 1.00 57.81 108 GLU A C 1
ATOM 895 O O . GLU A 1 108 ? 50.130 9.156 -47.847 1.00 57.81 108 GLU A O 1
ATOM 900 N N . ASP A 1 109 ? 49.321 11.003 -48.847 1.00 56.06 109 ASP A N 1
ATOM 901 C CA . ASP A 1 109 ? 47.951 10.837 -48.353 1.00 56.06 109 ASP A CA 1
ATOM 902 C C . ASP A 1 109 ? 47.316 9.543 -48.884 1.00 56.06 109 ASP A C 1
ATOM 904 O O . ASP A 1 109 ? 46.635 8.816 -48.157 1.00 56.06 109 ASP A O 1
ATOM 908 N N . VAL A 1 110 ? 47.580 9.219 -50.155 1.00 60.25 110 VAL A N 1
ATOM 909 C CA . VAL A 1 110 ? 47.130 7.968 -50.780 1.00 60.25 110 VAL A CA 1
ATOM 910 C C . VAL A 1 110 ? 47.874 6.768 -50.190 1.00 60.25 110 VAL A C 1
ATOM 912 O O . VAL A 1 110 ? 47.247 5.749 -49.898 1.00 60.25 110 VAL A O 1
ATOM 915 N N . GLY A 1 111 ? 49.185 6.889 -49.961 1.00 55.34 111 GLY A N 1
ATOM 916 C CA . GLY A 1 111 ? 49.999 5.850 -49.329 1.00 55.34 111 GLY A CA 1
ATOM 917 C C . GLY A 1 111 ? 49.516 5.499 -47.921 1.00 55.34 111 GLY A C 1
ATOM 918 O O . GLY A 1 111 ? 49.386 4.321 -47.590 1.00 55.34 111 GLY A O 1
ATOM 919 N N . LEU A 1 112 ? 49.152 6.504 -47.118 1.00 58.06 112 LEU A N 1
ATOM 920 C CA . LEU A 1 112 ? 48.599 6.298 -45.778 1.00 58.06 112 LEU A CA 1
ATOM 921 C C . LEU A 1 112 ? 47.265 5.541 -45.831 1.00 58.06 112 LEU A C 1
ATOM 923 O O . LEU A 1 112 ? 47.015 4.632 -45.042 1.00 58.06 112 LEU A O 1
ATOM 927 N N . LEU A 1 113 ? 46.417 5.893 -46.794 1.00 59.94 113 LEU A N 1
ATOM 928 C CA . LEU A 1 113 ? 45.101 5.286 -46.972 1.00 59.94 113 LEU A CA 1
ATOM 929 C C . LEU A 1 113 ? 45.210 3.824 -47.435 1.00 59.94 113 LEU A C 1
ATOM 931 O O . LEU A 1 113 ? 44.463 2.966 -46.965 1.00 59.94 113 LEU A O 1
ATOM 935 N N . LEU A 1 114 ? 46.186 3.525 -48.295 1.00 58.25 114 LEU A N 1
ATOM 936 C CA . LEU A 1 114 ? 46.504 2.168 -48.746 1.00 58.25 114 LEU A CA 1
ATOM 937 C C . LEU A 1 114 ? 47.138 1.313 -47.641 1.00 58.25 114 LEU A C 1
ATOM 939 O O . LEU A 1 114 ? 46.800 0.135 -47.525 1.00 58.25 114 LEU A O 1
ATOM 943 N N . ALA A 1 115 ? 47.989 1.899 -46.794 1.00 56.06 115 ALA A N 1
ATOM 944 C CA . ALA A 1 115 ? 48.581 1.213 -45.646 1.00 56.06 115 ALA A CA 1
ATOM 945 C C . ALA A 1 115 ? 47.526 0.786 -44.609 1.00 56.06 115 ALA A C 1
ATOM 947 O O . ALA A 1 115 ? 47.660 -0.263 -43.981 1.00 56.06 115 ALA A O 1
ATOM 948 N N . ILE A 1 116 ? 46.451 1.566 -44.456 1.00 55.00 116 ILE A N 1
ATOM 949 C CA . ILE A 1 116 ? 45.332 1.233 -43.561 1.00 55.00 116 ILE A CA 1
ATOM 950 C C . ILE A 1 116 ? 44.441 0.127 -44.170 1.00 55.00 116 ILE A C 1
ATOM 952 O O . ILE A 1 116 ? 43.834 -0.646 -43.428 1.00 55.00 116 ILE A O 1
ATOM 956 N N . TYR A 1 117 ? 44.398 -0.010 -45.505 1.00 58.34 117 TYR A N 1
ATOM 957 C CA . TYR A 1 117 ? 43.501 -0.942 -46.209 1.00 58.34 117 TYR A CA 1
ATOM 958 C C . TYR A 1 117 ? 44.193 -1.756 -47.331 1.00 58.34 117 TYR A C 1
ATOM 960 O O . TYR A 1 117 ? 43.828 -1.647 -48.507 1.00 58.34 117 TYR A O 1
ATOM 968 N N . PRO A 1 118 ? 45.129 -2.663 -46.993 1.00 56.00 118 PRO A N 1
ATOM 969 C CA . PRO A 1 118 ? 45.990 -3.360 -47.960 1.00 56.00 118 PRO A CA 1
ATOM 970 C C . PRO A 1 118 ? 45.276 -4.373 -48.882 1.00 56.00 118 PRO A C 1
ATOM 972 O O . PRO A 1 118 ? 45.892 -4.907 -49.801 1.00 56.00 118 PRO A O 1
ATOM 975 N N . GLY A 1 119 ? 43.984 -4.657 -48.670 1.00 53.25 119 GLY A N 1
ATOM 976 C CA . GLY A 1 119 ? 43.212 -5.645 -49.441 1.00 53.25 119 GLY A CA 1
ATOM 977 C C . GLY A 1 119 ? 42.340 -5.089 -50.578 1.00 53.25 119 GLY A C 1
ATOM 978 O O . GLY A 1 119 ? 41.741 -5.871 -51.312 1.00 53.25 119 GLY A O 1
ATOM 979 N N . PHE A 1 120 ? 42.228 -3.764 -50.732 1.00 53.28 120 PHE A N 1
ATOM 980 C CA . PHE A 1 120 ? 41.179 -3.149 -51.567 1.00 53.28 120 PHE A CA 1
ATOM 981 C C . PHE A 1 120 ? 41.572 -2.822 -53.021 1.00 53.28 120 PHE A C 1
ATOM 983 O O . PHE A 1 120 ? 40.702 -2.548 -53.847 1.00 53.28 120 PHE A O 1
ATOM 990 N N . TRP A 1 121 ? 42.855 -2.883 -53.376 1.00 52.66 121 TRP A N 1
ATOM 991 C CA . TRP A 1 121 ? 43.369 -2.415 -54.675 1.00 52.66 121 TRP A CA 1
ATOM 992 C C . TRP A 1 121 ? 43.073 -3.355 -55.854 1.00 52.66 121 TRP A C 1
ATOM 994 O O . TRP A 1 121 ? 43.055 -2.921 -57.006 1.00 52.66 121 TRP A O 1
ATOM 1004 N N . HIS A 1 122 ? 42.801 -4.635 -55.595 1.00 46.59 122 HIS A N 1
ATOM 1005 C CA . HIS A 1 122 ? 42.636 -5.626 -56.661 1.00 46.59 122 HIS A CA 1
ATOM 1006 C C . HIS A 1 122 ? 41.232 -5.709 -57.272 1.00 46.59 122 HIS A C 1
ATOM 1008 O O . HIS A 1 122 ? 41.095 -6.238 -58.376 1.00 46.59 122 HIS A O 1
ATOM 1014 N N . LEU A 1 123 ? 40.195 -5.211 -56.593 1.00 45.00 123 LEU A N 1
ATOM 1015 C CA . LEU A 1 123 ? 38.815 -5.569 -56.936 1.00 45.00 123 LEU A CA 1
ATOM 1016 C C . LEU A 1 123 ? 38.104 -4.616 -57.905 1.00 45.00 123 LEU A C 1
ATOM 1018 O O . LEU A 1 123 ? 37.201 -5.086 -58.588 1.00 45.00 123 LEU A O 1
ATOM 1022 N N . ASP A 1 124 ? 38.497 -3.339 -58.036 1.00 50.31 124 ASP A N 1
ATOM 1023 C CA . ASP A 1 124 ? 37.618 -2.390 -58.756 1.00 50.31 124 ASP A CA 1
ATOM 1024 C C . ASP A 1 124 ? 38.289 -1.341 -59.666 1.00 50.31 124 ASP A C 1
ATOM 1026 O O . ASP A 1 124 ? 37.602 -0.610 -60.377 1.00 50.31 124 ASP A O 1
ATOM 1030 N N . LEU A 1 125 ? 39.624 -1.304 -59.773 1.00 46.94 125 LEU A N 1
ATOM 1031 C CA . LEU A 1 125 ? 40.308 -0.419 -60.741 1.00 46.94 125 LEU A CA 1
ATOM 1032 C C . LEU A 1 125 ? 40.195 -0.900 -62.200 1.00 46.94 125 LEU A C 1
ATOM 1034 O O . LEU A 1 125 ? 40.499 -0.155 -63.126 1.00 46.94 125 LEU A O 1
ATOM 1038 N N . LYS A 1 126 ? 39.733 -2.139 -62.411 1.00 42.31 126 LYS A N 1
ATOM 1039 C CA . LYS A 1 126 ? 39.426 -2.700 -63.736 1.00 42.31 126 LYS A CA 1
ATOM 1040 C C . LYS A 1 126 ? 38.026 -2.332 -64.245 1.00 42.31 126 LYS A C 1
ATOM 1042 O O . LYS A 1 126 ? 37.795 -2.451 -65.444 1.00 42.31 126 LYS A O 1
ATOM 1047 N N . SER A 1 127 ? 37.087 -1.956 -63.367 1.00 46.34 127 SER A N 1
ATOM 1048 C CA . SER A 1 127 ? 35.664 -1.795 -63.725 1.00 46.34 127 SER A CA 1
ATOM 1049 C C . SER A 1 127 ? 35.301 -0.378 -64.175 1.00 46.34 127 SER A C 1
ATOM 1051 O O . SER A 1 127 ? 34.337 -0.180 -64.915 1.00 46.34 127 SER A O 1
ATOM 1053 N N . LYS A 1 128 ? 36.092 0.617 -63.772 1.00 47.03 128 LYS A N 1
ATOM 1054 C CA . LYS A 1 128 ? 35.947 2.014 -64.185 1.00 47.03 128 LYS A CA 1
ATOM 1055 C C . LYS A 1 128 ? 37.147 2.345 -65.055 1.00 47.03 128 LYS A C 1
ATOM 1057 O O . LYS A 1 128 ? 38.245 1.974 -64.673 1.00 47.03 128 LYS A O 1
ATOM 1062 N N . ASN A 1 129 ? 36.936 3.005 -66.199 1.00 49.97 129 ASN A N 1
ATOM 1063 C CA . ASN A 1 129 ? 37.935 3.443 -67.198 1.00 49.97 129 ASN A CA 1
ATOM 1064 C C . ASN A 1 129 ? 39.035 4.382 -66.631 1.00 49.97 129 ASN A C 1
ATOM 1066 O O . ASN A 1 129 ? 39.336 5.433 -67.192 1.00 49.97 129 ASN A O 1
ATOM 1070 N N . VAL A 1 130 ? 39.631 4.037 -65.497 1.00 52.47 130 VAL A N 1
ATOM 1071 C CA . VAL A 1 130 ? 40.840 4.633 -64.958 1.00 52.47 130 VAL A CA 1
ATOM 1072 C C . VAL A 1 130 ? 41.954 4.206 -65.900 1.00 52.47 130 VAL A C 1
ATOM 1074 O O . VAL A 1 130 ? 42.091 3.021 -66.217 1.00 52.47 130 VAL A O 1
ATOM 1077 N N . SER A 1 131 ? 42.721 5.168 -66.413 1.00 55.41 131 SER A N 1
ATOM 1078 C CA . SER A 1 131 ? 43.796 4.833 -67.339 1.00 55.41 131 SER A CA 1
ATOM 1079 C C . SER A 1 131 ? 44.765 3.870 -66.651 1.00 55.41 131 SER A C 1
ATOM 1081 O O . SER A 1 131 ? 45.198 4.100 -65.521 1.00 55.41 131 SER A O 1
ATOM 1083 N N . MET A 1 132 ? 45.119 2.782 -67.338 1.00 54.66 132 MET A N 1
ATOM 1084 C CA . MET A 1 132 ? 46.042 1.775 -66.800 1.00 54.66 132 MET A CA 1
ATOM 1085 C C . MET A 1 132 ? 47.385 2.378 -66.357 1.00 54.66 132 MET A C 1
ATOM 1087 O O . MET A 1 132 ? 48.027 1.822 -65.473 1.00 54.66 132 MET A O 1
ATOM 1091 N N . GLN A 1 133 ? 47.775 3.536 -66.903 1.00 54.00 133 GLN A N 1
ATOM 1092 C CA . GLN A 1 133 ? 48.938 4.302 -66.448 1.00 54.00 133 GLN A CA 1
ATOM 1093 C C . GLN A 1 133 ? 48.815 4.787 -64.996 1.00 54.00 133 GLN A C 1
ATOM 1095 O O . GLN A 1 133 ? 49.779 4.653 -64.251 1.00 54.00 133 GLN A O 1
ATOM 1100 N N . HIS A 1 134 ? 47.652 5.286 -64.563 1.00 55.72 134 HIS A N 1
ATOM 1101 C CA . HIS A 1 134 ? 47.450 5.696 -63.166 1.00 55.72 134 HIS A CA 1
ATOM 1102 C C . HIS A 1 134 ? 47.440 4.494 -62.221 1.00 55.72 134 HIS A C 1
ATOM 1104 O O . HIS A 1 134 ? 48.015 4.548 -61.138 1.00 55.72 134 HIS A O 1
ATOM 1110 N N . VAL A 1 135 ? 46.840 3.381 -62.652 1.00 54.66 135 VAL A N 1
ATOM 1111 C CA . VAL A 1 135 ? 46.840 2.128 -61.880 1.00 54.66 135 VAL A CA 1
ATOM 1112 C C . VAL A 1 135 ? 48.265 1.585 -61.721 1.00 54.66 135 VAL A C 1
ATOM 1114 O O . VAL A 1 135 ? 48.641 1.157 -60.634 1.00 54.66 135 VAL A O 1
ATOM 1117 N N . GLN A 1 136 ? 49.083 1.646 -62.776 1.00 55.25 136 GLN A N 1
ATOM 1118 C CA . GLN A 1 136 ? 50.490 1.236 -62.733 1.00 55.25 136 GLN A CA 1
ATOM 1119 C C . GLN A 1 136 ? 51.350 2.168 -61.875 1.00 55.25 136 GLN A C 1
ATOM 1121 O O . GLN A 1 136 ? 52.187 1.681 -61.124 1.00 55.25 136 GLN A O 1
ATOM 1126 N N . GLN A 1 137 ? 51.135 3.486 -61.935 1.00 58.53 137 GLN A N 1
ATOM 1127 C CA . GLN A 1 137 ? 51.843 4.437 -61.072 1.00 58.53 137 GLN A CA 1
ATOM 1128 C C . GLN A 1 137 ? 51.552 4.178 -59.591 1.00 58.53 137 GLN A C 1
ATOM 1130 O O . GLN A 1 137 ? 52.483 4.101 -58.795 1.00 58.53 137 GLN A O 1
ATOM 1135 N N . LEU A 1 138 ? 50.284 3.959 -59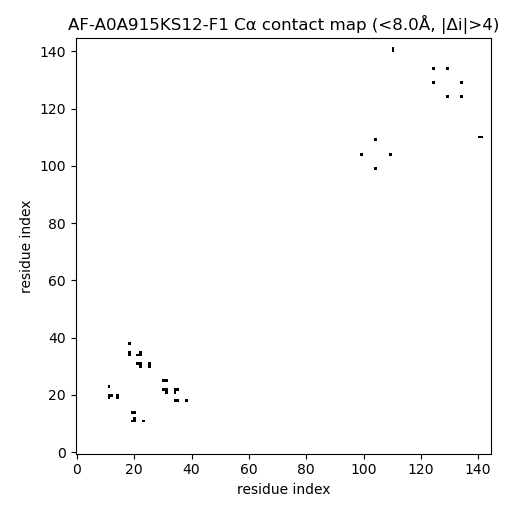.236 1.00 53.97 138 LEU A N 1
ATOM 1136 C CA . LEU A 1 138 ? 49.889 3.622 -57.867 1.00 53.97 138 LEU A CA 1
ATOM 1137 C C . LEU A 1 138 ? 50.453 2.266 -57.417 1.00 53.97 138 LEU A C 1
ATOM 1139 O O . LEU A 1 138 ? 50.923 2.145 -56.290 1.00 53.97 138 LEU A O 1
ATOM 1143 N N . GLY A 1 139 ? 50.463 1.265 -58.304 1.00 55.16 139 GLY A N 1
ATOM 1144 C CA . GLY A 1 139 ? 51.068 -0.040 -58.026 1.00 55.16 139 GLY A CA 1
ATOM 1145 C C . GLY A 1 139 ? 52.589 0.013 -57.836 1.00 55.16 139 GLY A C 1
ATOM 1146 O O . GLY A 1 139 ? 53.121 -0.721 -57.011 1.00 55.16 139 GLY A O 1
ATOM 1147 N N . ASN A 1 140 ? 53.293 0.888 -58.558 1.00 55.66 140 ASN A N 1
ATOM 1148 C CA . ASN A 1 140 ? 54.739 1.064 -58.402 1.00 55.66 140 ASN A CA 1
ATOM 1149 C C . ASN A 1 140 ? 55.082 1.769 -57.084 1.00 55.66 140 ASN A C 1
ATOM 1151 O O . ASN A 1 140 ? 55.964 1.305 -56.373 1.00 55.66 140 ASN A O 1
ATOM 1155 N N . ILE A 1 141 ? 54.333 2.816 -56.719 1.00 53.44 141 ILE A N 1
ATOM 1156 C CA . ILE A 1 141 ? 54.494 3.522 -55.437 1.00 53.44 141 ILE A CA 1
ATOM 1157 C C . ILE A 1 141 ? 54.255 2.569 -54.257 1.00 53.44 141 ILE A C 1
ATOM 1159 O O . ILE A 1 141 ? 55.008 2.586 -53.291 1.00 53.44 141 ILE A O 1
ATOM 1163 N N . ALA A 1 142 ? 53.245 1.700 -54.348 1.00 51.56 142 ALA A N 1
ATOM 1164 C CA . ALA A 1 142 ? 52.949 0.725 -53.301 1.00 51.56 142 ALA A CA 1
ATOM 1165 C C . ALA A 1 142 ? 54.024 -0.368 -53.134 1.00 51.56 142 ALA A C 1
ATOM 1167 O O . ALA A 1 142 ? 54.071 -0.987 -52.080 1.00 51.56 142 ALA A O 1
ATOM 1168 N N . ASN A 1 143 ? 54.861 -0.621 -54.149 1.00 48.69 143 ASN A N 1
ATOM 1169 C CA . ASN A 1 143 ? 55.954 -1.603 -54.084 1.00 48.69 143 ASN A CA 1
ATOM 1170 C C . ASN A 1 143 ? 57.295 -0.995 -53.630 1.00 48.69 143 ASN A C 1
ATOM 1172 O O . ASN A 1 143 ? 58.228 -1.742 -53.342 1.00 48.69 143 ASN A O 1
ATOM 1176 N N . GLU A 1 144 ? 57.419 0.335 -53.626 1.00 47.28 144 GLU A N 1
ATOM 1177 C CA . GLU A 1 144 ? 58.612 1.052 -53.149 1.00 47.28 144 GLU A CA 1
ATOM 1178 C C . GLU A 1 144 ? 58.560 1.372 -51.642 1.00 47.28 144 GLU A C 1
ATOM 1180 O O . GLU A 1 144 ? 59.576 1.770 -51.070 1.00 47.28 144 GLU A O 1
ATOM 1185 N N . ILE A 1 145 ? 57.396 1.178 -51.011 1.00 45.19 145 ILE A N 1
ATOM 1186 C CA . ILE A 1 145 ? 57.157 1.275 -49.561 1.00 45.19 145 ILE A CA 1
ATOM 1187 C C . ILE A 1 145 ? 57.217 -0.127 -48.949 1.00 45.19 145 ILE A C 1
ATOM 1189 O O . ILE A 1 145 ? 57.880 -0.274 -47.897 1.00 45.19 145 ILE A O 1
#

pLDDT: mean 70.61, std 17.24, range [41.31, 97.69]

Radius of gyration: 48.71 Å; Cα contacts (8 Å, |Δi|>4): 24; chains: 1; bounding box: 90×39×112 Å

Solvent-accessible surface area (backbone atoms only — not comparable to full-atom values): 9422 Å² total; per-residue (Å²): 135,67,74,70,63,55,56,57,51,50,52,44,71,72,50,86,58,83,58,53,54,59,49,70,76,45,90,46,70,68,60,33,52,49,48,50,52,52,46,52,51,53,52,52,50,50,50,50,54,53,51,49,50,52,48,52,58,71,77,43,84,81,78,83,82,81,88,76,92,74,90,66,97,76,75,84,80,76,89,82,83,85,76,70,94,58,89,61,72,90,66,60,53,65,57,57,51,52,53,60,76,74,48,90,76,50,73,65,61,52,48,54,54,42,70,77,44,80,81,63,77,82,81,53,64,85,80,47,96,59,56,68,68,60,55,49,49,53,53,51,56,65,71,76,107